Protein AF-A0A0D0HH07-F1 (afdb_monomer_lite)

pLDDT: mean 90.47, std 11.54, range [37.78, 98.44]

Sequence (133 aa):
MFRWLKWINDRTKRNAVEEFCNKWRFHLYDEYGFVVDGLLVSEFGYLLRYVTSGKHDSFKNFEAIADDYAAIDGAIFKEMSKAVPKEAEVNFTSPDGARRNLENMRYIVKAITEYVALAKTLELPINPLLSDA

Foldseek 3Di:
DAVLLVPVPDPVLSVVVVVLCVVQVWHADPPQGTDTPNDHQQVLLVVLCVLVVNPGNGCQDLPVLLVCVVSSLVSLVVQLPDPAHPCCVPVVDDNVRVNVSSVVNNSVSVSSNVLQVSCVVSVHPSGSVPVPD

Secondary structure (DSSP, 8-state):
--GGGGG---HHHHHHHHHHHHHHT-EEETTTEEEETTEEGGGGHHHHHHHTTTS--STT-HHHHHHTHHHHHHHHHHHHTSSS-HHHHHS---HHHHHHHHHHHHHHHHHHHHHHHHHHHHT--S-TTSTT-

Radius of gyration: 15.6 Å; chains: 1; bounding box: 40×29×44 Å

Structure (mmCIF, N/CA/C/O backbone):
data_AF-A0A0D0HH07-F1
#
_entry.id   AF-A0A0D0HH07-F1
#
loop_
_atom_site.group_PDB
_atom_site.id
_atom_site.type_symbol
_atom_site.label_atom_id
_atom_site.label_alt_id
_atom_site.label_comp_id
_atom_site.label_asym_id
_atom_site.label_entity_id
_atom_site.label_seq_id
_atom_site.pdbx_PDB_ins_code
_atom_site.Cartn_x
_atom_site.Cartn_y
_atom_site.Cartn_z
_atom_site.occupancy
_atom_site.B_iso_or_equiv
_atom_site.auth_seq_id
_atom_site.auth_comp_id
_atom_site.auth_asym_id
_atom_site.auth_atom_id
_atom_site.pdbx_PDB_model_num
ATOM 1 N N . MET A 1 1 ? -4.881 16.838 13.086 1.00 50.06 1 MET A N 1
ATOM 2 C CA . MET A 1 1 ? -6.017 16.058 13.625 1.00 50.06 1 MET A CA 1
ATOM 3 C C . MET A 1 1 ? -6.627 15.268 12.477 1.00 50.06 1 MET A C 1
ATOM 5 O O . MET A 1 1 ? -6.997 15.880 11.482 1.00 50.06 1 MET A O 1
ATOM 9 N N . PHE A 1 2 ? -6.658 13.937 12.564 1.00 63.56 2 PHE A N 1
ATOM 10 C CA . PHE A 1 2 ? -7.208 13.078 11.510 1.00 63.56 2 PHE A CA 1
ATOM 11 C C . PHE A 1 2 ? -8.738 13.193 11.518 1.00 63.56 2 PHE A C 1
ATOM 13 O O . PHE A 1 2 ? -9.393 12.707 12.436 1.00 63.56 2 PHE A O 1
ATOM 20 N N . ARG A 1 3 ? -9.316 13.896 10.535 1.00 62.84 3 ARG A N 1
ATOM 21 C CA . ARG A 1 3 ? -10.741 14.276 10.542 1.00 62.84 3 ARG A CA 1
ATOM 22 C C . ARG A 1 3 ? -11.704 13.091 10.648 1.00 62.84 3 ARG A C 1
ATOM 24 O O . ARG A 1 3 ? -12.764 13.255 11.237 1.00 62.84 3 ARG A O 1
ATOM 31 N N . TRP A 1 4 ? -11.340 11.917 10.144 1.00 69.31 4 TRP A N 1
ATOM 32 C CA . TRP A 1 4 ? -12.190 10.723 10.168 1.00 69.31 4 TRP A CA 1
ATOM 33 C C . TRP A 1 4 ? -12.226 10.012 11.537 1.00 69.31 4 TRP A C 1
ATOM 35 O O . TRP A 1 4 ? -13.173 9.287 11.831 1.00 69.31 4 TRP A O 1
ATOM 45 N N . LEU A 1 5 ? -11.273 10.296 12.436 1.00 70.38 5 LEU A N 1
ATOM 46 C CA . LEU A 1 5 ? -11.274 9.768 13.809 1.00 70.38 5 LEU A CA 1
ATOM 47 C C . LEU A 1 5 ? -12.411 10.308 14.675 1.00 70.38 5 LEU A C 1
ATOM 49 O O . LEU A 1 5 ? -12.737 9.708 15.700 1.00 70.38 5 LEU A O 1
ATOM 53 N N . LYS A 1 6 ? -13.014 11.440 14.281 1.00 69.62 6 LYS A N 1
ATOM 54 C CA . LYS A 1 6 ? -14.114 12.076 15.023 1.00 69.62 6 LYS A CA 1
ATOM 55 C C . LYS A 1 6 ? -15.341 11.167 15.155 1.00 69.62 6 LYS A C 1
ATOM 57 O O . LYS A 1 6 ? -16.141 11.371 16.058 1.00 69.62 6 LYS A O 1
ATOM 62 N N . TRP A 1 7 ? -15.457 10.166 14.282 1.00 72.69 7 TRP A N 1
ATOM 63 C CA . TRP A 1 7 ? -16.551 9.198 14.256 1.00 72.69 7 TRP A CA 1
ATOM 64 C C . TRP A 1 7 ? -16.286 7.955 15.120 1.00 72.69 7 TRP A C 1
ATOM 66 O O . TRP A 1 7 ? -17.200 7.179 15.389 1.00 72.69 7 TRP A O 1
ATOM 76 N N . ILE A 1 8 ? -15.048 7.763 15.589 1.00 83.81 8 ILE A N 1
ATOM 77 C CA . ILE A 1 8 ? -14.675 6.648 16.462 1.00 83.81 8 ILE A CA 1
ATOM 78 C C . ILE A 1 8 ? -14.860 7.095 17.914 1.00 83.81 8 ILE A C 1
ATOM 80 O O . ILE A 1 8 ? -14.001 7.771 18.485 1.00 83.81 8 ILE A O 1
ATOM 84 N N . ASN A 1 9 ? -16.000 6.737 18.509 1.00 84.62 9 ASN A N 1
ATOM 85 C CA . ASN A 1 9 ? -16.341 7.089 19.896 1.00 84.62 9 ASN A CA 1
ATOM 86 C C . ASN A 1 9 ? -15.566 6.268 20.940 1.00 84.62 9 ASN A C 1
ATOM 88 O O . ASN A 1 9 ? -15.393 6.712 22.073 1.00 84.62 9 ASN A O 1
ATOM 92 N N . ASP A 1 10 ? -15.067 5.094 20.556 1.00 91.38 10 ASP A N 1
ATOM 93 C CA . ASP A 1 10 ? -14.235 4.249 21.409 1.00 91.38 10 ASP A CA 1
ATOM 94 C C . ASP A 1 10 ? -12.796 4.792 21.479 1.00 91.38 10 ASP A C 1
ATOM 96 O O . ASP A 1 10 ? -12.097 4.903 20.467 1.00 91.38 10 ASP A O 1
ATOM 100 N N . ARG A 1 11 ? -12.342 5.130 22.692 1.00 90.94 11 ARG A N 1
ATOM 101 C CA . ARG A 1 11 ? -11.009 5.704 22.930 1.00 90.94 11 ARG A CA 1
ATOM 102 C C . ARG A 1 11 ? -9.878 4.740 22.567 1.00 90.94 11 ARG A C 1
ATOM 104 O O . ARG A 1 11 ? -8.861 5.185 22.044 1.00 90.94 11 ARG A O 1
ATOM 111 N N . THR A 1 12 ? -10.039 3.449 22.834 1.00 92.31 12 THR A N 1
ATOM 112 C CA . THR A 1 12 ? -9.028 2.429 22.529 1.00 92.31 12 THR A CA 1
ATOM 113 C C . THR A 1 12 ? -8.882 2.270 21.021 1.00 92.31 12 THR A C 1
ATOM 115 O O . THR A 1 12 ? -7.763 2.324 20.510 1.00 92.3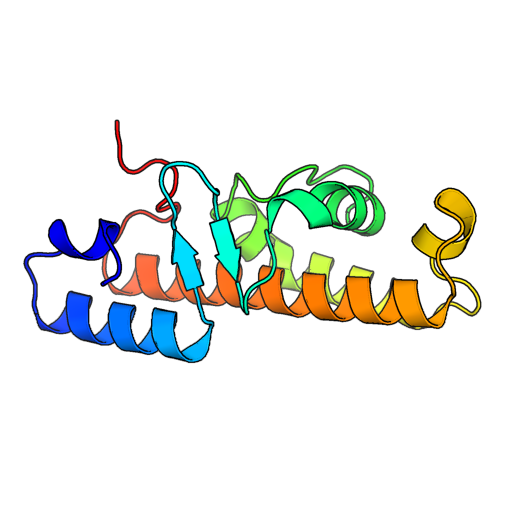1 12 THR A O 1
ATOM 118 N N . LYS A 1 13 ? -10.005 2.170 20.293 1.00 93.12 13 LYS A N 1
ATOM 119 C CA . LYS A 1 13 ? -9.999 2.130 18.822 1.00 93.12 13 LYS A CA 1
ATOM 120 C C . LYS A 1 13 ? -9.359 3.397 18.248 1.00 93.12 13 LYS A C 1
ATOM 122 O O . LYS A 1 13 ? -8.526 3.306 17.353 1.00 93.12 13 LYS A O 1
ATOM 127 N N . ARG A 1 14 ? -9.693 4.573 18.794 1.00 91.38 14 ARG A N 1
ATOM 128 C CA . ARG A 1 14 ? -9.113 5.852 18.357 1.00 91.38 14 ARG A CA 1
ATOM 129 C C . ARG A 1 14 ? -7.596 5.886 18.531 1.00 91.38 14 ARG A C 1
ATOM 131 O O . ARG A 1 14 ? -6.908 6.215 17.574 1.00 91.38 14 ARG A O 1
ATOM 138 N N . ASN A 1 15 ? -7.084 5.511 19.703 1.00 92.81 15 ASN A N 1
ATOM 139 C CA . ASN A 1 15 ? -5.643 5.499 19.967 1.00 92.81 15 ASN A CA 1
ATOM 140 C C . ASN A 1 15 ? -4.897 4.571 18.997 1.00 92.81 15 ASN A C 1
ATOM 142 O O . ASN A 1 15 ? -3.894 4.973 18.417 1.00 92.81 15 ASN A O 1
ATOM 146 N N . ALA A 1 16 ? -5.413 3.359 18.768 1.00 94.62 16 ALA A N 1
ATOM 147 C CA . ALA A 1 16 ? -4.798 2.403 17.847 1.00 94.62 16 ALA A CA 1
ATOM 148 C C . ALA A 1 16 ? -4.738 2.942 16.406 1.00 94.62 16 ALA A C 1
ATOM 150 O O . ALA A 1 16 ? -3.741 2.773 15.702 1.00 94.62 16 ALA A O 1
ATOM 151 N N . VAL A 1 17 ? -5.789 3.638 15.969 1.00 92.94 17 VAL A N 1
ATOM 152 C CA . VAL A 1 17 ? -5.794 4.291 14.660 1.00 92.94 17 VAL A CA 1
ATOM 153 C C . VAL A 1 17 ? -4.857 5.502 14.620 1.00 92.94 17 VAL A C 1
ATOM 155 O O . VAL A 1 17 ? -4.178 5.696 13.618 1.00 92.94 17 VAL A O 1
ATOM 158 N N . GLU A 1 18 ? -4.770 6.309 15.680 1.00 92.62 18 GLU A N 1
ATOM 159 C CA . GLU A 1 18 ? -3.809 7.421 15.755 1.00 92.62 18 GLU A CA 1
ATOM 160 C C . GLU A 1 18 ? -2.366 6.923 15.655 1.00 92.62 18 GLU A C 1
ATOM 162 O O . GLU A 1 18 ? -1.576 7.478 14.891 1.00 92.62 18 GLU A O 1
ATOM 167 N N . GLU A 1 19 ? -2.029 5.851 16.372 1.00 94.88 19 GLU A N 1
ATOM 168 C CA . GLU A 1 19 ? -0.724 5.193 16.280 1.00 94.88 19 GLU A CA 1
ATOM 169 C C . GLU A 1 19 ? -0.441 4.702 14.859 1.00 94.88 19 GLU A C 1
ATOM 171 O O . GLU A 1 19 ? 0.628 4.983 14.308 1.00 94.88 19 GLU A O 1
ATOM 176 N N . PHE A 1 20 ? -1.414 4.037 14.229 1.00 95.75 20 PHE A N 1
ATOM 177 C CA . PHE A 1 20 ? -1.311 3.608 12.838 1.00 95.75 20 PHE A CA 1
ATOM 178 C C . PHE A 1 20 ? -1.073 4.792 11.893 1.00 95.75 20 PHE A C 1
ATOM 180 O O . PHE A 1 20 ? -0.144 4.771 11.081 1.00 95.75 20 PHE A O 1
ATOM 187 N N . CYS A 1 21 ? -1.878 5.848 12.011 1.00 93.81 21 CYS A N 1
ATOM 188 C CA . CYS A 1 21 ? -1.773 7.007 11.144 1.00 93.81 21 CYS A CA 1
ATOM 189 C C . CYS A 1 21 ? -0.456 7.762 11.335 1.00 93.81 21 CYS A C 1
ATOM 191 O O . CYS A 1 21 ? 0.096 8.252 10.354 1.00 93.81 21 CYS A O 1
ATOM 193 N N . ASN A 1 22 ? 0.075 7.825 12.557 1.00 93.62 22 ASN A N 1
ATOM 194 C CA . ASN A 1 22 ? 1.386 8.411 12.828 1.00 93.62 22 ASN A CA 1
ATOM 195 C C . ASN A 1 22 ? 2.522 7.558 12.246 1.00 93.62 22 ASN A C 1
ATOM 197 O O . ASN A 1 22 ? 3.430 8.106 11.626 1.00 93.62 22 ASN A O 1
ATOM 201 N N . LYS A 1 23 ? 2.454 6.226 12.389 1.00 96.12 23 LYS A N 1
ATOM 202 C CA . LYS A 1 23 ? 3.445 5.285 11.837 1.00 96.12 23 LYS A CA 1
ATOM 203 C C . LYS A 1 23 ? 3.554 5.393 10.315 1.00 96.12 23 LYS A C 1
ATOM 205 O O . LYS A 1 23 ? 4.658 5.429 9.783 1.00 96.12 23 LYS A O 1
ATOM 210 N N . TRP A 1 24 ? 2.411 5.414 9.633 1.00 96.25 24 TRP A N 1
ATOM 211 C CA . TRP A 1 24 ? 2.329 5.371 8.169 1.00 96.25 24 TRP A CA 1
ATOM 212 C C . TRP A 1 24 ? 2.203 6.749 7.517 1.00 96.25 24 TRP A C 1
ATOM 214 O O . TRP A 1 24 ? 2.138 6.844 6.291 1.00 96.25 24 TRP A O 1
ATOM 224 N N . ARG A 1 25 ? 2.112 7.816 8.327 1.00 94.19 25 ARG A N 1
ATOM 225 C CA . ARG A 1 25 ? 1.725 9.166 7.880 1.00 94.19 25 ARG A CA 1
ATOM 226 C C . ARG A 1 25 ? 0.501 9.098 6.962 1.00 94.19 25 ARG A C 1
ATOM 228 O O . ARG A 1 25 ? 0.491 9.622 5.850 1.00 94.19 25 ARG A O 1
ATOM 235 N N . PHE A 1 26 ? -0.500 8.359 7.433 1.00 93.19 26 PHE A N 1
ATOM 236 C CA . PHE A 1 26 ? -1.712 8.023 6.700 1.00 93.19 26 PHE A CA 1
ATOM 237 C C . PHE A 1 26 ? -2.740 9.135 6.916 1.00 93.19 26 PHE A C 1
ATOM 239 O O . PHE A 1 26 ? -3.326 9.257 7.997 1.00 93.19 26 PHE A O 1
ATOM 246 N N . HIS A 1 27 ? -2.955 9.959 5.894 1.00 90.12 27 HIS A N 1
ATOM 247 C CA . HIS A 1 27 ? -3.812 11.138 5.963 1.00 90.12 27 HIS A CA 1
ATOM 248 C C . HIS A 1 27 ? -4.920 11.084 4.911 1.00 90.12 27 HIS A C 1
ATOM 250 O O . HIS A 1 27 ? -4.689 10.764 3.749 1.00 90.12 27 HIS A O 1
ATOM 256 N N . LEU A 1 28 ? -6.129 11.447 5.334 1.00 84.88 28 LEU A N 1
ATOM 257 C CA . LEU A 1 28 ? -7.280 11.654 4.463 1.00 84.88 28 LEU A CA 1
ATOM 258 C C . LEU A 1 28 ? -7.599 13.142 4.473 1.00 84.88 28 LEU A C 1
ATOM 260 O O . LEU A 1 28 ? -7.914 13.695 5.532 1.00 84.88 28 LEU A O 1
ATOM 264 N N . TYR A 1 29 ? -7.464 13.780 3.317 1.00 77.44 29 TYR A N 1
ATOM 265 C CA . TYR A 1 29 ? -7.805 15.178 3.116 1.00 77.44 29 TYR A CA 1
ATOM 266 C C . TYR A 1 29 ? -9.047 15.276 2.231 1.00 77.44 29 TYR A C 1
ATOM 268 O O . TYR A 1 29 ? -9.068 14.698 1.148 1.00 77.44 29 TYR A O 1
ATOM 276 N N . ASP A 1 30 ? -10.044 16.049 2.667 1.00 63.75 30 ASP A N 1
ATOM 277 C CA . ASP A 1 30 ? -11.334 16.172 1.968 1.00 63.75 30 ASP A CA 1
ATOM 278 C C . ASP A 1 30 ? -11.177 16.696 0.524 1.00 63.75 30 ASP A C 1
ATOM 280 O O . ASP A 1 30 ? -11.850 16.223 -0.384 1.00 63.75 30 ASP A O 1
ATOM 284 N N . GLU A 1 31 ? -10.246 17.629 0.292 1.00 61.31 31 GLU A N 1
ATOM 285 C CA . GLU A 1 31 ? -9.993 18.228 -1.033 1.00 61.31 31 GLU A CA 1
ATOM 286 C C . GLU A 1 31 ? -8.751 17.657 -1.738 1.00 61.31 31 GLU A C 1
ATOM 288 O O . GLU A 1 31 ? -8.671 17.676 -2.964 1.00 61.31 31 GLU A O 1
ATOM 293 N N . TYR A 1 32 ? -7.779 17.144 -0.974 1.00 59.47 32 TYR A N 1
ATOM 294 C CA . TYR A 1 32 ? -6.462 16.739 -1.491 1.00 59.47 32 TYR A CA 1
ATOM 295 C C . TYR A 1 32 ? -6.301 15.221 -1.639 1.00 59.47 32 TYR A C 1
ATOM 297 O O . TYR A 1 32 ? -5.287 14.765 -2.155 1.00 59.47 32 TYR A O 1
ATOM 305 N N . GLY A 1 33 ? -7.290 14.431 -1.211 1.00 82.75 33 GLY A N 1
ATOM 306 C CA . GLY A 1 33 ? -7.305 12.983 -1.381 1.00 82.75 33 GLY A CA 1
ATOM 307 C C . GLY A 1 33 ? -6.536 12.207 -0.308 1.00 82.75 33 GLY A C 1
ATOM 308 O O . GLY A 1 33 ? -6.317 12.665 0.817 1.00 82.75 33 GLY A O 1
ATOM 309 N N . PHE A 1 34 ? -6.180 10.971 -0.654 1.00 91.00 34 PHE A N 1
ATOM 310 C CA . PHE A 1 34 ? -5.511 10.024 0.234 1.00 91.00 34 PHE A CA 1
ATOM 311 C C . PHE A 1 34 ? -3.991 10.140 0.119 1.00 91.00 34 PHE A C 1
ATOM 313 O O . PHE A 1 34 ? -3.435 9.995 -0.970 1.00 91.00 34 PHE A O 1
ATOM 320 N N . VAL A 1 35 ? -3.328 10.365 1.251 1.00 93.19 35 VAL A N 1
ATOM 321 C CA . VAL A 1 35 ? -1.882 10.559 1.340 1.00 93.19 35 VAL A CA 1
ATOM 322 C C . VAL A 1 35 ? -1.256 9.538 2.288 1.00 93.19 35 VAL A C 1
ATOM 324 O O . VAL A 1 35 ? -1.767 9.296 3.383 1.00 93.19 35 VAL A O 1
ATOM 327 N N . VAL A 1 36 ? -0.115 8.982 1.884 1.00 95.62 36 VAL A N 1
ATOM 328 C CA . VAL A 1 36 ? 0.734 8.097 2.698 1.00 95.62 36 VAL A CA 1
ATOM 329 C C . VAL A 1 36 ? 2.169 8.596 2.597 1.00 95.62 36 VAL A C 1
ATOM 331 O O . VAL A 1 36 ? 2.654 8.830 1.498 1.00 95.62 36 VAL A O 1
ATOM 334 N N . ASP A 1 37 ? 2.841 8.807 3.728 1.00 95.25 37 ASP A N 1
ATOM 335 C CA . ASP A 1 37 ? 4.210 9.359 3.782 1.00 95.25 37 ASP A CA 1
ATOM 336 C C . ASP A 1 37 ? 4.412 10.684 3.017 1.00 95.25 37 ASP A C 1
ATOM 338 O O . ASP A 1 37 ? 5.496 11.019 2.549 1.00 95.25 37 ASP A O 1
ATOM 342 N N . GLY A 1 38 ? 3.353 11.494 2.914 1.00 92.75 38 GLY A N 1
ATOM 343 C CA . GLY A 1 38 ? 3.376 12.746 2.148 1.00 92.75 38 GLY A CA 1
ATOM 344 C C . GLY A 1 38 ? 3.228 12.569 0.633 1.00 92.75 38 GLY A C 1
ATOM 345 O O . GLY A 1 38 ? 3.302 13.557 -0.090 1.00 92.75 38 GLY A O 1
ATOM 346 N N . LEU A 1 39 ? 2.98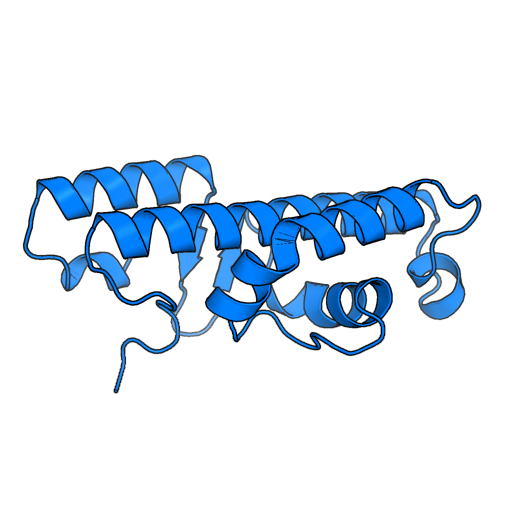6 11.346 0.159 1.00 94.75 39 LEU A N 1
ATOM 347 C CA . LEU A 1 39 ? 2.753 11.019 -1.242 1.00 94.75 39 LEU A CA 1
ATOM 348 C C . LEU A 1 39 ? 1.257 10.908 -1.527 1.00 94.75 39 LEU A C 1
ATOM 350 O O . LEU A 1 39 ? 0.538 10.188 -0.828 1.00 94.75 39 LEU A O 1
ATOM 354 N N . LEU A 1 40 ? 0.792 11.589 -2.574 1.00 94.12 40 LEU A N 1
ATOM 355 C CA . LEU A 1 40 ? -0.585 11.478 -3.032 1.00 94.12 40 LEU A CA 1
ATOM 356 C C . LEU A 1 40 ? -0.792 10.123 -3.720 1.00 94.12 40 LEU A C 1
ATOM 358 O O . LEU A 1 40 ? -0.279 9.867 -4.806 1.00 94.12 40 LEU A O 1
ATOM 362 N N . VAL A 1 41 ? -1.577 9.244 -3.098 1.00 95.12 41 VAL A N 1
ATOM 363 C CA . VAL A 1 41 ? -1.717 7.841 -3.520 1.00 95.12 41 VAL A CA 1
ATOM 364 C C . VAL A 1 41 ? -2.240 7.704 -4.954 1.00 95.12 41 VAL A C 1
ATOM 366 O O . VAL A 1 41 ? -1.828 6.800 -5.683 1.00 95.12 41 VAL A O 1
ATOM 369 N N . SER A 1 42 ? -3.116 8.609 -5.401 1.00 93.12 42 SER A N 1
ATOM 370 C CA . SER A 1 42 ? -3.664 8.572 -6.762 1.00 93.12 42 SER A CA 1
ATOM 371 C C . SER A 1 42 ? -2.608 8.740 -7.857 1.00 93.12 42 SER A C 1
ATOM 373 O O . SER A 1 42 ? -2.826 8.259 -8.967 1.00 93.12 42 SER A O 1
ATOM 375 N N . GLU A 1 43 ? -1.460 9.354 -7.559 1.00 94.19 43 GLU A N 1
ATOM 376 C CA . GLU A 1 43 ? -0.365 9.522 -8.523 1.00 94.19 43 GLU A CA 1
ATOM 377 C C . GLU A 1 43 ? 0.309 8.193 -8.883 1.00 94.19 43 GLU A C 1
ATOM 379 O O . GLU A 1 43 ? 0.923 8.088 -9.937 1.00 94.19 43 GLU A O 1
ATOM 384 N N . PHE A 1 44 ? 0.141 7.144 -8.074 1.00 96.12 44 PHE A N 1
ATOM 385 C CA . PHE A 1 44 ? 0.781 5.841 -8.283 1.00 96.12 44 PHE A CA 1
ATOM 386 C C . PHE A 1 44 ? -0.134 4.823 -8.984 1.00 96.12 44 PHE A C 1
ATOM 388 O O . PHE A 1 44 ? 0.272 3.686 -9.224 1.00 96.12 44 PHE A O 1
ATOM 395 N N . GLY A 1 45 ? -1.380 5.190 -9.320 1.00 95.44 45 GLY A N 1
ATOM 396 C CA . GLY A 1 45 ? -2.370 4.248 -9.869 1.00 95.44 45 GLY A CA 1
ATOM 397 C C . GLY A 1 45 ? -1.928 3.599 -11.185 1.00 95.44 45 GLY A C 1
ATOM 398 O O . GLY A 1 45 ? -2.174 2.418 -11.424 1.00 95.44 45 GLY A O 1
ATOM 399 N N . TYR A 1 46 ? -1.187 4.337 -12.013 1.00 94.75 46 TYR A N 1
ATOM 400 C CA . TYR A 1 46 ? -0.652 3.807 -13.267 1.00 94.75 46 TYR A CA 1
ATOM 401 C C . TYR A 1 46 ? 0.407 2.713 -13.039 1.00 94.75 46 TYR A C 1
ATOM 403 O O . TYR A 1 46 ? 0.441 1.734 -13.784 1.00 94.75 46 TYR A O 1
ATOM 411 N N . LEU A 1 47 ? 1.233 2.829 -11.993 1.00 96.56 47 LEU A N 1
ATOM 412 C CA . LEU A 1 47 ? 2.211 1.800 -11.631 1.00 96.56 47 LEU A CA 1
ATOM 413 C C . LEU A 1 47 ? 1.514 0.549 -11.119 1.00 96.56 47 LEU A C 1
ATOM 415 O O . LEU A 1 47 ? 1.889 -0.558 -11.508 1.00 96.56 47 LEU A O 1
ATOM 419 N N . LEU A 1 48 ? 0.459 0.724 -10.318 1.00 97.69 48 LEU A N 1
ATOM 420 C CA . LEU A 1 48 ? -0.362 -0.383 -9.841 1.00 97.69 48 LEU A CA 1
ATOM 421 C C . LEU A 1 48 ? -0.961 -1.140 -11.032 1.00 97.69 48 LEU A C 1
ATOM 423 O O . LEU A 1 48 ? -0.872 -2.367 -11.103 1.00 97.69 48 LEU A O 1
ATOM 427 N N . ARG A 1 49 ? -1.462 -0.407 -12.030 1.00 96.44 49 ARG A N 1
ATOM 428 C CA . ARG A 1 49 ? -1.955 -0.978 -13.287 1.00 96.44 49 ARG A CA 1
ATOM 429 C C . ARG A 1 49 ? -0.881 -1.766 -14.031 1.00 96.44 49 ARG A C 1
ATOM 431 O O . ARG A 1 49 ? -1.176 -2.847 -14.537 1.00 96.44 49 ARG A O 1
ATOM 438 N N . TYR A 1 50 ? 0.352 -1.263 -14.095 1.00 94.12 50 TYR A N 1
ATOM 439 C CA . TYR A 1 50 ? 1.456 -1.962 -14.757 1.00 94.12 50 TYR A CA 1
ATOM 440 C C . TYR A 1 50 ? 1.809 -3.274 -14.060 1.00 94.12 50 TYR A C 1
ATOM 442 O O . TYR A 1 50 ? 1.835 -4.319 -14.709 1.00 94.12 50 TYR A O 1
ATOM 450 N N . VAL A 1 51 ? 2.037 -3.245 -12.745 1.00 96.31 51 VAL A N 1
ATOM 451 C CA . VAL A 1 51 ? 2.495 -4.437 -12.012 1.00 96.31 51 VAL A CA 1
ATOM 452 C C . VAL A 1 51 ? 1.398 -5.492 -11.871 1.00 96.31 51 VAL A C 1
ATOM 454 O O . VAL A 1 51 ? 1.693 -6.681 -11.792 1.00 96.31 51 VAL A O 1
ATOM 457 N N . THR A 1 52 ? 0.127 -5.084 -11.910 1.00 96.62 52 THR A N 1
ATOM 458 C CA . THR A 1 52 ? -1.026 -5.996 -11.819 1.00 96.62 52 THR A CA 1
ATOM 459 C C . THR A 1 52 ? -1.602 -6.395 -13.176 1.00 96.62 52 THR A C 1
ATOM 461 O O . THR A 1 52 ? -2.638 -7.056 -13.231 1.00 96.62 52 THR A O 1
ATOM 464 N N . SER A 1 53 ? -0.960 -6.000 -14.282 1.00 94.31 53 SER A N 1
ATOM 465 C CA . SER A 1 53 ? -1.468 -6.229 -15.645 1.00 94.31 53 SER A CA 1
ATOM 466 C C . SER A 1 53 ? -2.919 -5.759 -15.835 1.00 94.31 53 SER A C 1
ATOM 468 O O . SER A 1 53 ? -3.704 -6.383 -16.543 1.00 94.31 53 SER A O 1
ATOM 470 N N . GLY A 1 54 ? -3.285 -4.654 -15.182 1.00 94.19 54 GLY A N 1
ATOM 471 C CA . GLY A 1 54 ? -4.610 -4.048 -15.268 1.00 94.19 54 GLY A CA 1
ATOM 472 C C . GLY A 1 54 ? -5.666 -4.597 -14.312 1.00 94.19 54 GLY A C 1
ATOM 473 O O . GLY A 1 54 ? -6.776 -4.075 -14.337 1.00 94.19 54 GLY A O 1
ATOM 474 N N . LYS A 1 55 ? -5.355 -5.587 -13.460 1.00 95.88 55 LYS A N 1
ATOM 475 C CA . LYS A 1 55 ? -6.306 -6.077 -12.441 1.00 95.88 55 LYS A CA 1
ATOM 476 C C . LYS A 1 55 ? -6.719 -4.966 -11.470 1.00 95.88 55 LYS A C 1
ATOM 478 O O . LYS A 1 55 ? -7.884 -4.890 -11.094 1.00 95.88 55 LYS A O 1
ATOM 483 N N . HIS A 1 56 ? -5.770 -4.107 -11.099 1.00 95.06 56 HIS A N 1
ATOM 484 C CA . HIS A 1 56 ? -6.000 -2.929 -10.268 1.00 95.06 56 HIS A CA 1
ATOM 485 C C . HIS A 1 56 ? -5.545 -1.682 -11.015 1.00 95.06 56 HIS A C 1
ATOM 487 O O . HIS A 1 56 ? -4.389 -1.595 -11.419 1.00 95.06 56 HIS A O 1
ATOM 493 N N . ASP A 1 57 ? -6.430 -0.707 -11.193 1.00 92.69 57 ASP A N 1
ATOM 494 C CA . ASP A 1 57 ? -6.138 0.554 -11.890 1.00 92.69 57 ASP A CA 1
ATOM 495 C C . ASP A 1 57 ? -6.067 1.772 -10.955 1.00 92.69 57 ASP A C 1
ATOM 497 O O . ASP A 1 57 ? -5.675 2.867 -11.363 1.00 92.69 57 ASP A O 1
ATOM 501 N N . SER A 1 58 ? -6.449 1.585 -9.693 1.00 92.81 58 SER A N 1
ATOM 502 C CA . SER A 1 58 ? -6.556 2.627 -8.684 1.00 92.81 58 SER A CA 1
ATOM 503 C C . SER A 1 58 ? -6.484 2.032 -7.280 1.00 92.81 58 SER A C 1
ATOM 505 O O . SER A 1 58 ? -6.708 0.842 -7.070 1.00 92.81 58 SER A O 1
ATOM 507 N N . PHE A 1 59 ? -6.233 2.888 -6.290 1.00 93.75 59 PHE A N 1
ATOM 508 C CA . PHE A 1 59 ? -6.183 2.496 -4.880 1.00 93.75 59 PHE A CA 1
ATOM 509 C C . PHE A 1 59 ? -7.546 2.577 -4.175 1.00 93.75 59 PHE A C 1
ATOM 511 O O . PHE A 1 59 ? -7.611 2.677 -2.956 1.00 93.75 59 PHE A O 1
ATOM 518 N N . LYS A 1 60 ? -8.656 2.586 -4.926 1.00 90.25 60 LYS A N 1
ATOM 519 C CA . LYS A 1 60 ? -9.997 2.781 -4.353 1.00 90.25 60 LYS A CA 1
ATOM 520 C C . LYS A 1 60 ? -10.548 1.539 -3.658 1.00 90.25 60 LYS A C 1
ATOM 522 O O . LYS A 1 60 ? -11.405 1.685 -2.798 1.00 90.25 60 LYS A O 1
ATOM 527 N N . ASN A 1 61 ? -10.101 0.337 -4.017 1.00 92.81 61 ASN A N 1
ATOM 528 C CA . ASN A 1 61 ? -10.562 -0.898 -3.385 1.00 92.81 61 ASN A CA 1
ATOM 529 C C . ASN A 1 61 ? -9.486 -1.450 -2.442 1.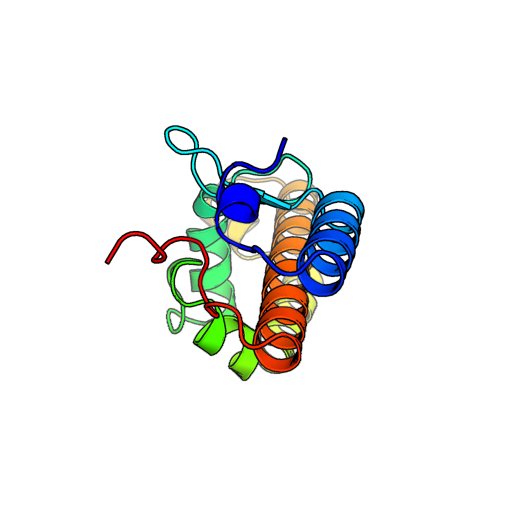00 92.81 61 ASN A C 1
ATOM 531 O O . ASN A 1 61 ? -8.654 -2.263 -2.833 1.00 92.81 61 ASN A O 1
ATOM 535 N N . PHE A 1 62 ? -9.502 -0.973 -1.198 1.00 95.00 62 PHE A N 1
ATOM 536 C CA . PHE A 1 62 ? -8.525 -1.358 -0.179 1.00 95.00 62 PHE A CA 1
ATOM 537 C C . PHE A 1 62 ? -8.539 -2.855 0.122 1.00 95.00 62 PHE A C 1
ATOM 539 O O . PHE A 1 62 ? -7.475 -3.447 0.276 1.00 95.00 62 PHE A O 1
ATOM 546 N N . GLU A 1 63 ? -9.726 -3.464 0.180 1.00 95.81 63 GLU A N 1
ATOM 547 C CA . GLU A 1 63 ? -9.852 -4.895 0.447 1.00 95.81 63 GLU A CA 1
ATOM 548 C C . GLU A 1 63 ? -9.202 -5.715 -0.662 1.00 95.81 63 GLU A C 1
ATOM 550 O O . GLU A 1 63 ? -8.338 -6.535 -0.379 1.00 95.81 63 GLU A O 1
ATOM 555 N N . ALA A 1 64 ? -9.511 -5.413 -1.925 1.00 96.56 64 ALA A N 1
ATOM 556 C CA . ALA A 1 64 ? -8.931 -6.143 -3.047 1.00 96.56 64 ALA A CA 1
ATOM 557 C C . ALA A 1 64 ? -7.400 -5.976 -3.137 1.00 96.56 64 ALA A C 1
ATOM 559 O O . ALA A 1 64 ? -6.704 -6.895 -3.561 1.00 96.56 64 ALA A O 1
ATOM 560 N N . ILE A 1 65 ? -6.860 -4.824 -2.722 1.00 97.31 65 ILE A N 1
ATOM 561 C CA . ILE A 1 65 ? -5.406 -4.603 -2.636 1.00 97.31 65 ILE A CA 1
ATOM 562 C C . ILE A 1 65 ? -4.789 -5.440 -1.518 1.00 97.31 65 ILE A C 1
ATOM 564 O O . ILE A 1 65 ? -3.731 -6.033 -1.722 1.00 97.31 65 ILE A O 1
ATOM 568 N N . ALA A 1 66 ? -5.435 -5.495 -0.351 1.00 98.06 66 ALA A N 1
ATOM 569 C CA . ALA A 1 66 ? -4.971 -6.299 0.773 1.00 98.06 66 ALA A CA 1
ATOM 570 C C . ALA A 1 66 ? -5.020 -7.802 0.454 1.00 98.06 66 ALA A C 1
ATOM 572 O O . ALA A 1 66 ? -4.061 -8.517 0.742 1.00 98.06 66 ALA A O 1
ATOM 573 N N . ASP A 1 67 ? -6.090 -8.266 -0.194 1.00 98.06 67 ASP A N 1
ATOM 574 C CA . ASP A 1 67 ? -6.257 -9.663 -0.607 1.00 98.06 67 ASP A CA 1
ATOM 575 C C . ASP A 1 67 ? -5.181 -10.090 -1.620 1.00 98.06 67 ASP A C 1
ATOM 577 O O . ASP A 1 67 ? -4.658 -11.204 -1.556 1.00 98.06 67 ASP A O 1
ATOM 581 N N . ASP A 1 68 ? -4.790 -9.186 -2.522 1.00 98.25 68 ASP A N 1
ATOM 582 C CA . ASP A 1 68 ? -3.753 -9.429 -3.529 1.00 98.25 68 ASP A CA 1
ATOM 583 C C . ASP A 1 68 ? -2.337 -9.012 -3.089 1.00 98.25 68 ASP A C 1
ATOM 585 O O . ASP A 1 68 ? -1.404 -9.088 -3.896 1.00 98.25 68 ASP A O 1
ATOM 589 N N . TYR A 1 69 ? -2.138 -8.590 -1.834 1.00 98.06 69 TYR A N 1
ATOM 590 C CA . TYR A 1 69 ? -0.892 -7.969 -1.360 1.00 98.06 69 TYR A CA 1
ATOM 591 C C . TYR A 1 69 ? 0.363 -8.755 -1.756 1.00 98.06 69 TYR A C 1
ATOM 593 O O . TYR A 1 69 ? 1.297 -8.192 -2.324 1.00 98.06 69 TYR A O 1
ATOM 601 N N . ALA A 1 70 ? 0.380 -10.067 -1.504 1.00 98.00 70 ALA A N 1
ATOM 602 C CA . ALA A 1 70 ? 1.541 -10.909 -1.790 1.00 98.00 70 ALA A CA 1
ATOM 603 C C . ALA A 1 70 ? 1.872 -10.967 -3.293 1.00 98.00 70 ALA A C 1
ATOM 605 O O . ALA A 1 70 ? 3.043 -10.957 -3.676 1.00 98.00 70 ALA A O 1
ATOM 606 N N . ALA A 1 71 ? 0.847 -10.999 -4.149 1.00 98.12 71 ALA A N 1
ATOM 607 C CA . ALA A 1 71 ? 1.027 -10.994 -5.596 1.00 98.12 71 ALA A CA 1
ATOM 608 C C . ALA A 1 71 ? 1.532 -9.629 -6.089 1.00 98.12 71 ALA A C 1
ATOM 610 O O . ALA A 1 71 ? 2.444 -9.576 -6.915 1.00 98.12 71 ALA A O 1
ATOM 611 N N . ILE A 1 72 ? 0.984 -8.534 -5.550 1.00 98.38 72 ILE A N 1
ATOM 612 C CA . ILE A 1 72 ? 1.412 -7.167 -5.869 1.00 98.38 72 ILE A CA 1
ATOM 613 C C . ILE A 1 72 ? 2.865 -6.945 -5.427 1.00 98.38 72 ILE A C 1
ATOM 615 O O . ILE A 1 72 ? 3.677 -6.497 -6.234 1.00 98.38 72 ILE A O 1
ATOM 619 N N . ASP A 1 73 ? 3.224 -7.307 -4.190 1.00 98.31 73 ASP A N 1
ATOM 620 C CA . ASP A 1 73 ? 4.585 -7.151 -3.654 1.00 98.31 73 ASP A CA 1
ATOM 621 C C . ASP A 1 73 ? 5.613 -7.920 -4.496 1.00 98.31 73 ASP A C 1
ATOM 623 O O . ASP A 1 73 ? 6.650 -7.376 -4.886 1.00 98.31 73 ASP A O 1
ATOM 627 N N . GLY A 1 74 ? 5.289 -9.166 -4.859 1.00 98.12 74 GLY A N 1
ATOM 628 C CA . GLY A 1 74 ? 6.125 -9.981 -5.737 1.00 98.12 74 GLY A CA 1
ATOM 629 C C . GLY A 1 74 ? 6.289 -9.377 -7.135 1.00 98.12 74 GLY A C 1
ATOM 630 O O . GLY A 1 74 ? 7.395 -9.376 -7.683 1.00 98.12 74 GLY A O 1
ATOM 631 N N . ALA A 1 75 ? 5.217 -8.823 -7.710 1.00 97.94 75 ALA A N 1
ATOM 632 C CA . ALA A 1 75 ? 5.270 -8.154 -9.006 1.00 97.94 75 ALA A CA 1
ATOM 633 C C . ALA A 1 75 ? 6.112 -6.870 -8.960 1.00 97.94 75 ALA A C 1
ATOM 635 O O . ALA A 1 75 ? 6.929 -6.654 -9.854 1.00 97.94 75 ALA A O 1
ATOM 636 N N . ILE A 1 76 ? 5.986 -6.064 -7.900 1.00 97.81 76 ILE A N 1
ATOM 637 C CA . ILE A 1 76 ? 6.816 -4.871 -7.685 1.00 97.81 76 ILE A CA 1
ATOM 638 C C . ILE A 1 76 ? 8.292 -5.260 -7.572 1.00 97.81 76 ILE A C 1
ATOM 640 O O . ILE A 1 76 ? 9.136 -4.678 -8.250 1.00 97.81 76 ILE A O 1
ATOM 644 N N . PHE A 1 77 ? 8.616 -6.278 -6.770 1.00 97.12 77 PHE A N 1
ATOM 645 C CA . PHE A 1 77 ? 9.991 -6.762 -6.625 1.00 97.12 77 PHE A CA 1
ATOM 646 C C . PHE A 1 77 ? 10.587 -7.237 -7.954 1.00 97.12 77 PHE A C 1
ATOM 648 O O . PHE A 1 77 ? 11.717 -6.882 -8.301 1.00 97.12 77 PHE A O 1
ATOM 655 N N . LYS A 1 78 ? 9.810 -7.997 -8.733 1.00 97.19 78 LYS A N 1
ATOM 656 C CA . LYS A 1 78 ? 10.201 -8.425 -10.079 1.00 97.19 78 LYS A CA 1
ATOM 657 C C . LYS A 1 78 ? 10.406 -7.238 -11.024 1.00 97.19 78 LYS A C 1
ATOM 659 O O . LYS A 1 78 ? 11.287 -7.289 -11.875 1.00 97.19 78 LYS A O 1
ATOM 664 N N . GLU A 1 79 ? 9.604 -6.188 -10.900 1.00 96.44 79 GLU A N 1
ATOM 665 C CA . GLU A 1 79 ? 9.728 -4.995 -11.736 1.00 96.44 79 GLU A CA 1
ATOM 666 C C . GLU A 1 79 ? 10.992 -4.192 -11.404 1.00 96.44 79 GLU A C 1
ATOM 668 O O . GLU A 1 79 ? 11.720 -3.787 -12.308 1.00 96.44 79 GLU A O 1
ATOM 673 N N . MET A 1 80 ? 11.302 -4.023 -10.114 1.00 95.75 80 MET A N 1
ATOM 674 C CA . MET A 1 80 ? 12.493 -3.300 -9.649 1.00 95.75 80 MET A CA 1
ATOM 675 C C . MET A 1 80 ? 13.809 -3.980 -10.051 1.00 95.75 80 MET A C 1
ATOM 677 O O . MET A 1 80 ? 14.816 -3.294 -10.249 1.00 95.75 80 MET A O 1
ATOM 681 N N . SER A 1 81 ? 13.809 -5.312 -10.186 1.00 95.62 81 SER A N 1
ATOM 682 C CA . SER A 1 81 ? 14.995 -6.092 -10.565 1.00 95.62 81 SER A CA 1
ATOM 683 C C . SER A 1 81 ? 15.310 -6.064 -12.063 1.00 95.62 81 SER A C 1
ATOM 685 O O . SER A 1 81 ? 16.368 -6.542 -12.479 1.00 95.62 81 SER A O 1
ATOM 687 N N . LYS A 1 82 ? 14.437 -5.479 -12.892 1.00 95.50 82 LYS A N 1
ATOM 688 C CA . LYS A 1 82 ? 14.718 -5.283 -14.316 1.00 95.50 82 LYS A CA 1
ATOM 689 C C . LYS A 1 82 ? 15.847 -4.273 -14.519 1.00 95.50 82 LYS A C 1
ATOM 691 O O . LYS A 1 82 ? 15.980 -3.288 -13.786 1.00 95.50 82 LYS A O 1
ATOM 696 N N . ALA A 1 83 ? 16.617 -4.481 -15.588 1.00 94.62 83 ALA A N 1
ATOM 697 C CA . ALA A 1 83 ? 17.624 -3.518 -16.034 1.00 94.62 83 ALA A CA 1
ATOM 698 C C . ALA A 1 83 ? 16.986 -2.146 -16.319 1.00 94.62 83 ALA A C 1
ATOM 700 O O . ALA A 1 83 ? 17.486 -1.120 -15.857 1.00 94.62 83 ALA A O 1
ATOM 701 N N . VAL A 1 84 ? 15.834 -2.158 -16.999 1.00 93.62 84 VAL A N 1
ATOM 702 C CA . VAL A 1 84 ? 14.992 -0.988 -17.260 1.00 93.62 84 VAL A CA 1
ATOM 703 C C . VAL A 1 84 ? 13.569 -1.308 -16.779 1.00 93.62 84 VAL A C 1
ATOM 705 O O . VAL A 1 84 ? 12.919 -2.175 -17.363 1.00 93.62 84 VAL A O 1
ATOM 708 N N . PRO A 1 85 ? 13.087 -0.682 -15.690 1.00 94.62 85 PRO A N 1
ATOM 709 C CA . PRO A 1 85 ? 11.701 -0.833 -15.248 1.00 94.62 85 PRO A CA 1
ATOM 710 C C . PRO A 1 85 ? 10.709 -0.287 -16.282 1.00 94.62 85 PRO A C 1
ATOM 712 O O . PRO A 1 85 ? 11.027 0.652 -17.014 1.00 94.62 85 PRO A O 1
ATOM 715 N N . LYS A 1 86 ? 9.476 -0.805 -16.298 1.00 92.75 86 LYS A N 1
ATOM 716 C CA . LYS A 1 86 ? 8.458 -0.446 -17.297 1.00 92.75 86 LYS A CA 1
ATOM 717 C C . LYS A 1 86 ? 8.167 1.049 -17.365 1.00 92.75 86 LYS A C 1
ATOM 719 O O . LYS A 1 86 ? 7.974 1.587 -18.448 1.00 92.75 86 LYS A O 1
ATOM 724 N N . GLU A 1 87 ? 8.148 1.728 -16.223 1.00 92.62 87 GLU A N 1
ATOM 725 C CA . GLU A 1 87 ? 7.949 3.178 -16.184 1.00 92.62 87 GLU A CA 1
ATOM 726 C C . GLU A 1 87 ? 9.049 3.923 -16.952 1.00 92.62 87 GLU A C 1
ATOM 728 O O . GLU A 1 87 ? 8.742 4.836 -17.711 1.00 92.62 87 GLU A O 1
ATOM 733 N N . ALA A 1 88 ? 10.310 3.503 -16.821 1.00 92.25 88 ALA A N 1
ATOM 734 C CA . ALA A 1 88 ? 11.420 4.115 -17.545 1.00 92.25 88 ALA A CA 1
ATOM 735 C C . ALA A 1 88 ? 11.326 3.877 -19.064 1.00 92.25 88 ALA A C 1
ATOM 737 O O . ALA A 1 88 ? 11.738 4.732 -19.843 1.00 92.25 88 ALA A O 1
ATOM 738 N N . GLU A 1 89 ? 10.735 2.756 -19.496 1.00 89.44 89 GLU A N 1
ATOM 739 C CA . GLU A 1 89 ? 10.467 2.490 -20.918 1.00 89.44 89 GLU A CA 1
ATOM 740 C C . GLU A 1 89 ? 9.373 3.399 -21.500 1.00 89.44 89 GLU A C 1
ATOM 742 O O . GLU A 1 89 ? 9.426 3.736 -22.680 1.00 89.44 89 GLU A O 1
ATOM 747 N N . VAL A 1 90 ? 8.354 3.742 -20.702 1.00 88.81 90 VAL A N 1
ATOM 748 C CA . VAL A 1 90 ? 7.107 4.357 -21.199 1.00 88.81 90 VAL A CA 1
ATOM 749 C C . VAL A 1 90 ? 7.029 5.861 -20.917 1.00 88.81 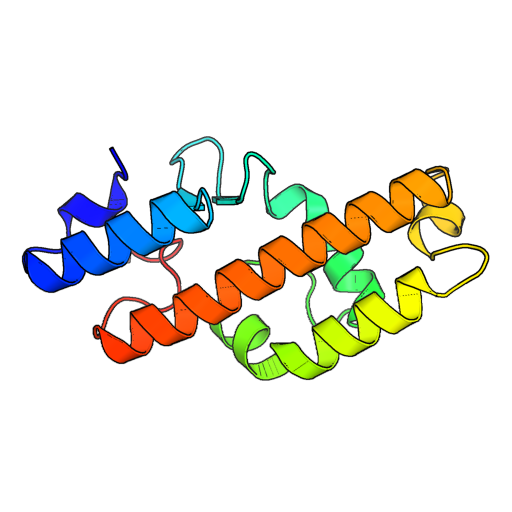90 VAL A C 1
ATOM 751 O O . VAL A 1 90 ? 6.510 6.605 -21.744 1.00 88.81 90 VAL A O 1
ATOM 754 N N . ASN A 1 91 ? 7.550 6.320 -19.777 1.00 84.31 91 ASN A N 1
ATOM 755 C CA . ASN A 1 91 ? 7.334 7.678 -19.260 1.00 84.31 91 ASN A CA 1
ATOM 756 C C . ASN A 1 91 ? 8.598 8.556 -19.281 1.00 84.31 91 ASN A C 1
ATOM 758 O O . ASN A 1 91 ? 8.577 9.660 -18.744 1.00 84.31 91 ASN A O 1
ATOM 762 N N . PHE A 1 92 ? 9.702 8.084 -19.874 1.00 79.75 92 PHE A N 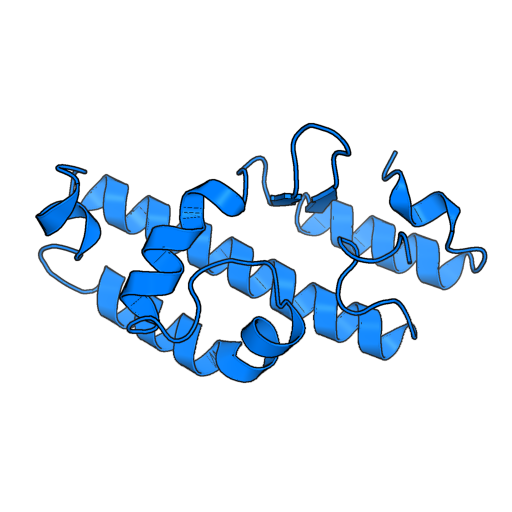1
ATOM 763 C CA . PHE A 1 92 ? 11.006 8.770 -19.885 1.00 79.75 92 PHE A CA 1
ATOM 764 C C . PHE A 1 92 ? 11.583 9.087 -18.488 1.00 79.75 92 PHE A C 1
ATOM 766 O O . PHE A 1 92 ? 12.503 9.896 -18.360 1.00 79.75 92 PHE A O 1
ATOM 773 N N . THR A 1 93 ? 11.085 8.432 -17.435 1.00 88.62 93 THR A N 1
ATOM 774 C CA . THR A 1 93 ? 11.687 8.462 -16.097 1.00 88.62 93 THR A CA 1
ATOM 775 C C . THR A 1 93 ? 13.047 7.762 -16.137 1.00 88.62 93 THR A C 1
ATOM 777 O O . THR A 1 93 ? 13.223 6.761 -16.833 1.00 88.62 93 THR A O 1
ATOM 780 N N . SER A 1 94 ? 14.030 8.239 -15.368 1.00 94.00 94 SER A N 1
ATOM 781 C CA . SER A 1 94 ? 15.286 7.496 -15.229 1.00 94.00 94 SER A CA 1
ATOM 782 C C . SER A 1 94 ? 15.035 6.128 -14.567 1.00 94.00 94 SER A C 1
ATOM 784 O O . SER A 1 94 ? 14.112 6.005 -13.755 1.00 94.00 94 SER A O 1
ATOM 786 N N . PRO A 1 95 ? 15.856 5.095 -14.840 1.00 93.62 95 PRO A N 1
ATOM 787 C CA . PRO A 1 95 ? 15.710 3.797 -14.178 1.00 93.62 95 PRO A CA 1
ATOM 788 C C . PRO A 1 95 ? 15.690 3.891 -12.645 1.00 93.62 95 PRO A C 1
ATOM 790 O O . PRO A 1 95 ? 14.924 3.186 -11.994 1.00 93.62 95 PRO A O 1
ATOM 793 N N . ASP A 1 96 ? 16.481 4.795 -12.066 1.00 95.25 96 ASP A N 1
ATOM 794 C CA . ASP A 1 96 ? 16.523 5.006 -10.615 1.00 95.25 96 ASP A CA 1
ATOM 795 C C . ASP A 1 96 ? 15.279 5.727 -10.089 1.00 95.25 96 ASP A C 1
ATOM 797 O O . ASP A 1 96 ? 14.772 5.376 -9.024 1.00 95.25 96 ASP A O 1
ATOM 801 N N . GLY A 1 97 ? 14.750 6.697 -10.842 1.00 95.75 97 GLY A N 1
ATOM 802 C CA . GLY A 1 97 ? 13.475 7.337 -10.520 1.00 95.75 97 GLY A CA 1
ATOM 803 C C . GLY A 1 97 ? 12.325 6.330 -10.529 1.00 95.75 97 GLY A C 1
ATOM 804 O O . GLY A 1 97 ? 11.551 6.275 -9.578 1.00 95.75 97 GLY A O 1
ATOM 805 N N . ALA A 1 98 ? 12.285 5.458 -11.538 1.00 96.12 98 ALA A N 1
ATOM 806 C CA . ALA A 1 98 ? 11.277 4.408 -11.637 1.00 96.12 98 ALA A CA 1
ATOM 807 C C . ALA A 1 98 ? 11.348 3.411 -10.467 1.00 96.12 98 ALA A C 1
ATOM 809 O O . ALA A 1 98 ? 10.320 3.005 -9.925 1.00 96.12 98 ALA A O 1
ATOM 810 N N . ARG A 1 99 ? 12.555 3.038 -10.016 1.00 97.06 99 ARG A N 1
ATOM 811 C CA . ARG A 1 99 ? 12.720 2.182 -8.826 1.00 97.06 99 ARG A CA 1
ATOM 812 C C . ARG A 1 99 ? 12.227 2.865 -7.556 1.00 97.06 99 ARG A C 1
ATOM 814 O O . ARG A 1 99 ? 11.484 2.243 -6.806 1.00 97.06 99 ARG A O 1
ATOM 821 N N . ARG A 1 100 ? 12.551 4.145 -7.352 1.00 97.00 100 ARG A N 1
ATOM 822 C CA . ARG A 1 100 ? 12.032 4.920 -6.210 1.00 97.00 100 ARG A CA 1
ATOM 823 C C . ARG A 1 100 ? 10.507 5.009 -6.226 1.00 97.00 100 ARG A C 1
ATOM 825 O O . ARG A 1 100 ? 9.874 4.858 -5.188 1.00 97.00 100 ARG A O 1
ATOM 832 N N . ASN A 1 101 ? 9.899 5.195 -7.396 1.00 97.12 101 ASN A N 1
ATOM 833 C CA . ASN A 1 101 ? 8.443 5.214 -7.518 1.00 97.12 101 ASN A CA 1
ATOM 834 C C . ASN A 1 101 ? 7.812 3.849 -7.192 1.00 97.12 101 ASN A C 1
ATOM 836 O O . ASN A 1 101 ? 6.774 3.792 -6.533 1.00 97.12 101 ASN A O 1
ATOM 840 N N . LEU A 1 102 ? 8.453 2.747 -7.593 1.00 97.69 102 LEU A N 1
ATOM 841 C CA . LEU A 1 102 ? 8.044 1.390 -7.218 1.00 97.69 102 LEU A CA 1
ATOM 842 C C . LEU A 1 102 ? 8.198 1.131 -5.709 1.00 97.69 102 LEU A C 1
ATOM 844 O O . LEU A 1 102 ? 7.307 0.532 -5.111 1.00 97.69 102 LEU A O 1
ATOM 848 N N . GLU A 1 103 ? 9.273 1.609 -5.078 1.00 98.00 103 GLU A N 1
ATOM 849 C CA . GLU A 1 103 ? 9.473 1.541 -3.620 1.00 98.00 103 GLU A CA 1
ATOM 850 C C . GLU A 1 103 ? 8.391 2.322 -2.864 1.00 98.00 103 GLU A C 1
ATOM 852 O O . GLU A 1 103 ? 7.784 1.801 -1.925 1.00 98.00 103 GLU A O 1
ATOM 857 N N . ASN A 1 104 ? 8.085 3.535 -3.324 1.00 98.19 104 ASN A N 1
ATOM 858 C CA . ASN A 1 104 ? 6.999 4.361 -2.801 1.00 98.19 104 ASN A CA 1
ATOM 859 C C . ASN A 1 104 ? 5.642 3.655 -2.931 1.00 98.19 104 ASN A C 1
ATOM 861 O O . ASN A 1 104 ? 4.885 3.558 -1.964 1.00 98.19 104 ASN A O 1
ATOM 865 N N . MET A 1 105 ? 5.348 3.088 -4.106 1.00 97.81 105 MET A N 1
ATOM 866 C CA . MET A 1 105 ? 4.123 2.319 -4.319 1.00 97.81 105 MET A CA 1
ATOM 867 C C . MET A 1 105 ? 4.053 1.091 -3.404 1.00 97.81 105 MET A C 1
ATOM 869 O O . MET A 1 105 ? 2.998 0.801 -2.842 1.00 97.81 105 MET A O 1
ATOM 873 N N . ARG A 1 106 ? 5.170 0.382 -3.215 1.00 98.06 106 ARG A N 1
ATOM 874 C CA . ARG A 1 106 ? 5.254 -0.757 -2.295 1.00 98.06 106 ARG A CA 1
ATOM 875 C C . ARG A 1 106 ? 4.904 -0.345 -0.866 1.00 98.06 106 ARG A C 1
ATOM 877 O O . ARG A 1 106 ? 4.141 -1.040 -0.196 1.00 98.06 106 ARG A O 1
ATOM 884 N N . TYR A 1 107 ? 5.432 0.791 -0.409 1.00 98.12 107 TYR A N 1
ATOM 885 C CA . TYR A 1 107 ? 5.124 1.346 0.909 1.00 98.12 107 TYR A CA 1
ATOM 886 C C . TYR A 1 107 ? 3.629 1.675 1.049 1.00 98.12 107 TYR A C 1
ATOM 888 O O . TYR A 1 107 ? 3.008 1.279 2.035 1.00 98.12 107 TYR A O 1
ATOM 896 N N . ILE A 1 108 ? 3.027 2.303 0.033 1.00 98.12 108 ILE A N 1
ATOM 897 C CA . ILE A 1 108 ? 1.585 2.604 -0.028 1.00 98.12 108 ILE A CA 1
ATOM 898 C C . ILE A 1 108 ? 0.733 1.329 0.067 1.00 98.12 108 ILE A C 1
ATOM 900 O O . ILE A 1 108 ? -0.180 1.251 0.889 1.00 98.12 108 ILE A O 1
ATOM 904 N N . VAL A 1 109 ? 1.037 0.314 -0.748 1.00 98.12 109 VAL A N 1
ATOM 905 C CA . VAL A 1 109 ? 0.312 -0.970 -0.771 1.00 98.12 109 VAL A CA 1
ATOM 906 C C . VAL A 1 109 ? 0.387 -1.664 0.591 1.00 98.12 109 VAL A C 1
ATOM 908 O O . VAL A 1 109 ? -0.615 -2.185 1.090 1.00 98.12 109 VAL A O 1
ATOM 911 N N . LYS A 1 110 ? 1.555 -1.620 1.240 1.00 98.44 110 LYS A N 1
ATOM 912 C CA . LYS A 1 110 ? 1.729 -2.151 2.593 1.00 98.44 110 LYS A CA 1
ATOM 913 C C . LYS A 1 110 ? 0.922 -1.367 3.633 1.00 98.44 110 LYS A C 1
ATOM 915 O O . LYS A 1 110 ? 0.268 -1.991 4.464 1.00 98.44 110 LYS A O 1
ATOM 920 N N . ALA A 1 111 ? 0.918 -0.035 3.565 1.00 98.06 111 ALA A N 1
ATOM 921 C CA . ALA A 1 111 ? 0.124 0.810 4.457 1.00 98.06 111 ALA A CA 1
ATOM 922 C C . ALA A 1 111 ? -1.374 0.485 4.356 1.00 98.06 111 ALA A C 1
ATOM 924 O O . ALA A 1 111 ? -2.032 0.288 5.374 1.00 98.06 111 ALA A O 1
ATOM 925 N N . ILE A 1 112 ? -1.903 0.361 3.133 1.00 97.25 112 ILE A N 1
ATOM 926 C CA . ILE A 1 112 ? -3.293 -0.054 2.888 1.00 97.25 112 ILE A CA 1
ATOM 927 C C . ILE A 1 112 ? -3.560 -1.436 3.491 1.00 97.25 112 ILE A C 1
ATOM 929 O O . ILE A 1 112 ? -4.546 -1.621 4.195 1.00 97.25 112 ILE A O 1
ATOM 933 N N . THR A 1 113 ? -2.668 -2.399 3.267 1.00 98.19 113 THR A N 1
ATOM 934 C CA . THR A 1 113 ? -2.840 -3.770 3.769 1.00 98.19 113 THR A CA 1
ATOM 935 C C . THR A 1 113 ? -2.867 -3.817 5.301 1.00 98.19 113 THR A C 1
ATOM 937 O O . THR A 1 113 ? -3.740 -4.458 5.889 1.00 98.19 113 THR A O 1
ATOM 940 N N . GLU A 1 114 ? -1.961 -3.095 5.969 1.00 98.06 114 GLU A N 1
ATOM 941 C CA . GLU A 1 114 ? -1.965 -2.982 7.433 1.00 98.06 114 GLU A CA 1
ATOM 942 C C . GLU A 1 114 ? -3.207 -2.240 7.952 1.00 98.06 114 GLU A C 1
ATOM 944 O O . GLU A 1 114 ? -3.751 -2.625 8.989 1.00 98.06 114 GLU A O 1
ATOM 949 N N . TYR A 1 115 ? -3.700 -1.233 7.222 1.00 96.31 115 TYR A N 1
ATOM 950 C CA . TYR A 1 115 ? -4.960 -0.570 7.555 1.00 96.31 115 TYR A CA 1
ATOM 951 C C . TYR A 1 115 ? -6.135 -1.548 7.523 1.00 96.31 115 TYR A C 1
ATOM 953 O O . TYR A 1 115 ? -6.913 -1.591 8.470 1.00 96.31 115 TYR A O 1
ATOM 961 N N . VAL A 1 116 ? -6.264 -2.354 6.463 1.00 97.12 116 VAL A N 1
ATOM 962 C CA . VAL A 1 116 ? -7.362 -3.326 6.330 1.00 97.12 116 VAL A CA 1
ATOM 963 C C . VAL A 1 116 ? -7.359 -4.315 7.497 1.00 97.12 116 VAL A C 1
ATOM 965 O O . VAL A 1 116 ? -8.414 -4.596 8.066 1.00 97.12 116 VAL A O 1
ATOM 968 N N . ALA A 1 117 ? -6.186 -4.806 7.903 1.00 97.88 117 ALA A N 1
ATOM 969 C CA . ALA A 1 117 ? -6.058 -5.691 9.060 1.00 97.88 117 ALA A CA 1
ATOM 970 C C . ALA A 1 117 ? -6.484 -5.005 10.373 1.00 97.88 117 ALA A C 1
ATOM 972 O O . ALA A 1 117 ? -7.231 -5.588 11.168 1.00 97.88 117 ALA A O 1
ATOM 973 N N . LEU A 1 118 ? -6.058 -3.755 10.585 1.00 96.50 118 LEU A N 1
ATOM 974 C CA . LEU A 1 118 ? -6.463 -2.953 11.739 1.00 96.50 118 LEU A CA 1
ATOM 975 C C . LEU A 1 118 ? -7.977 -2.711 11.743 1.00 96.50 118 LEU A C 1
ATOM 977 O O . LEU A 1 118 ? -8.629 -2.913 12.764 1.00 96.50 118 LEU A O 1
ATOM 981 N N . ALA A 1 119 ? -8.543 -2.325 10.600 1.00 94.44 119 ALA A N 1
ATOM 982 C CA . ALA A 1 119 ? -9.963 -2.051 10.451 1.00 94.44 119 ALA A CA 1
ATOM 983 C C . ALA A 1 119 ? -10.806 -3.296 10.745 1.00 94.44 119 ALA A C 1
ATOM 985 O O . ALA A 1 119 ? -11.753 -3.208 11.519 1.00 94.44 119 ALA A O 1
ATOM 986 N N . LYS A 1 120 ? -10.414 -4.469 10.231 1.00 95.75 120 LYS A N 1
ATOM 987 C CA . LYS A 1 120 ? -11.067 -5.751 10.551 1.00 95.75 120 LYS A CA 1
ATOM 988 C C . LYS A 1 120 ? -10.995 -6.068 12.050 1.00 95.75 120 LYS A C 1
ATOM 990 O O . LYS A 1 120 ? -12.000 -6.449 12.638 1.00 95.75 120 LYS A O 1
ATOM 995 N N . THR A 1 121 ? -9.842 -5.846 12.683 1.00 96.62 121 THR A N 1
ATOM 996 C CA . THR A 1 121 ? -9.639 -6.093 14.126 1.00 96.62 121 THR A CA 1
ATOM 997 C C . THR A 1 121 ? -10.481 -5.167 15.006 1.00 96.62 121 THR A C 1
ATOM 999 O O . THR A 1 121 ? -10.966 -5.575 16.058 1.00 96.62 121 THR A O 1
ATOM 1002 N N . LEU A 1 122 ? -10.644 -3.911 14.590 1.00 93.81 122 LEU A N 1
ATOM 1003 C CA . LEU A 1 122 ? -11.362 -2.886 15.346 1.00 93.81 122 LEU A CA 1
ATOM 1004 C C . LEU A 1 122 ? -12.815 -2.702 14.887 1.00 93.81 122 LEU A C 1
ATOM 1006 O O . LEU A 1 122 ? -13.487 -1.806 15.399 1.00 93.81 122 LEU A O 1
ATOM 1010 N N . GLU A 1 123 ? -13.301 -3.515 13.946 1.00 92.38 123 GLU A N 1
ATOM 1011 C CA . GLU A 1 123 ? -14.633 -3.396 13.333 1.00 92.38 123 GLU A CA 1
ATOM 1012 C C . GLU A 1 123 ? -14.897 -1.982 12.772 1.00 92.38 123 GLU A C 1
ATOM 1014 O O . GLU A 1 123 ? -15.939 -1.371 13.008 1.00 92.38 123 GLU A O 1
ATOM 1019 N N . LEU A 1 124 ? -13.907 -1.426 12.073 1.00 89.94 124 LEU A N 1
ATOM 1020 C CA . LEU A 1 124 ? -13.989 -0.139 11.379 1.00 89.94 124 LEU A CA 1
ATOM 1021 C C . LEU A 1 124 ? -14.276 -0.353 9.882 1.00 89.94 124 LEU A C 1
ATOM 1023 O O . LEU A 1 124 ? -14.012 -1.437 9.355 1.00 89.94 124 LEU A O 1
ATOM 1027 N N . PRO A 1 125 ? -14.759 0.677 9.161 1.00 89.31 125 PRO A N 1
ATOM 1028 C CA . PRO A 1 125 ? -14.877 0.617 7.708 1.00 89.31 125 PRO A CA 1
ATOM 1029 C C . PRO A 1 125 ? -13.543 0.249 7.045 1.00 89.31 125 PRO A C 1
ATOM 1031 O O . PRO A 1 125 ? -12.520 0.874 7.308 1.00 89.31 125 PRO A O 1
ATOM 1034 N N . ILE A 1 126 ? -13.556 -0.748 6.155 1.00 91.00 126 ILE A N 1
ATOM 1035 C CA . ILE A 1 126 ? -12.347 -1.232 5.461 1.00 91.00 126 ILE A CA 1
ATOM 1036 C C . ILE A 1 126 ? -11.775 -0.176 4.509 1.00 91.00 126 ILE A C 1
ATOM 1038 O O . ILE A 1 126 ? -10.569 -0.132 4.269 1.00 91.00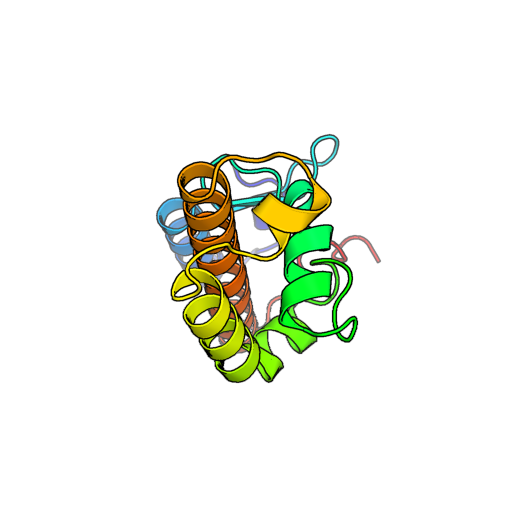 126 ILE A O 1
ATOM 1042 N N . ASN A 1 127 ? -12.639 0.684 3.972 1.00 85.94 127 ASN A N 1
ATOM 1043 C CA . ASN A 1 127 ? -12.229 1.815 3.165 1.00 85.94 127 ASN A CA 1
ATOM 1044 C C . ASN A 1 127 ? -12.717 3.121 3.807 1.00 85.94 127 ASN A C 1
ATOM 1046 O O . ASN A 1 127 ? -13.905 3.440 3.711 1.00 85.94 127 ASN A O 1
ATOM 1050 N N . PRO A 1 128 ? -11.817 3.910 4.411 1.00 78.62 128 PRO A N 1
ATOM 1051 C CA . PRO A 1 128 ? -12.191 5.156 5.058 1.00 78.62 128 PRO A CA 1
ATOM 1052 C C . PRO A 1 128 ? -12.477 6.280 4.050 1.00 78.62 128 PRO A C 1
ATOM 1054 O O . PRO A 1 128 ? -12.912 7.349 4.453 1.00 78.62 128 PRO A O 1
ATOM 1057 N N . LEU A 1 129 ? -12.259 6.056 2.745 1.00 76.38 129 LEU A N 1
ATOM 1058 C CA . LEU A 1 129 ? -12.667 6.977 1.675 1.00 76.38 129 LEU A CA 1
ATOM 1059 C C . LEU A 1 129 ? -14.165 6.908 1.366 1.00 76.38 129 LEU A C 1
ATOM 1061 O O . LEU A 1 129 ? -14.681 7.783 0.682 1.00 76.38 129 LEU A O 1
ATOM 1065 N N . LEU A 1 130 ? -14.845 5.848 1.806 1.00 68.44 130 LEU A N 1
ATOM 1066 C CA . LEU A 1 130 ? -16.259 5.602 1.515 1.00 68.44 130 LEU A CA 1
ATOM 1067 C C . LEU A 1 130 ? -17.154 5.819 2.741 1.00 68.44 130 LEU A C 1
ATOM 1069 O O . LEU A 1 130 ? -18.328 5.475 2.696 1.00 68.44 130 LEU A O 1
ATOM 1073 N N . SER A 1 131 ? -16.626 6.376 3.836 1.00 56.34 131 SER A N 1
ATOM 1074 C CA . SER A 1 131 ? -17.362 6.526 5.099 1.00 56.34 131 SER A CA 1
ATOM 1075 C C . SER A 1 131 ? -18.431 7.633 5.102 1.00 56.34 131 SER A C 1
ATOM 1077 O O . SER A 1 131 ? -18.890 8.002 6.177 1.00 56.34 131 SER A O 1
ATOM 1079 N N . ASP A 1 132 ? -18.827 8.136 3.929 1.00 43.88 132 ASP A N 1
ATOM 1080 C CA . ASP A 1 132 ? -19.874 9.152 3.737 1.00 43.88 132 ASP A CA 1
ATOM 1081 C C . ASP A 1 132 ? -21.107 8.593 2.982 1.00 43.88 132 ASP A C 1
ATOM 1083 O O . ASP A 1 132 ? -21.744 9.310 2.209 1.00 43.88 132 ASP A O 1
ATOM 1087 N N . ALA A 1 133 ? -21.450 7.315 3.191 1.00 37.78 133 ALA A N 1
ATOM 1088 C CA . ALA A 1 133 ? -22.735 6.742 2.768 1.00 37.78 133 ALA A CA 1
ATOM 1089 C C . ALA A 1 133 ? -23.678 6.541 3.961 1.00 37.78 133 ALA A C 1
ATOM 1091 O O . ALA A 1 133 ? -23.228 5.950 4.970 1.00 37.78 133 ALA A O 1
#